Protein AF-A0A356L553-F1 (afdb_monomer_lite)

pLDDT: mean 84.68, std 9.5, range [56.81, 96.44]

Foldseek 3Di:
DDPLVVQLVCQVVVLVVQLVCCCVVPVPNLCSCVSVVVNVCSCCVSVVDPDDPDPQVVLVVVLVCCCPVVVPSPVSVVSNVVVVVCVVVPPPPPDDDDD

Secondary structure (DSSP, 8-state):
--HHHHHHHHHHHHHHHHHHHHHHHH--HHHHGGGGGHHHHHHHHTTSS-----HHHHHHHHHHHHHHHH--TTTTHHHHTHHHHHHHHT---------

Radius of gyration: 17.82 Å; chains: 1; bounding box: 41×20×60 Å

Sequence (99 aa):
MSIKNKVIAITPFICTIAFLLLGFLTDKWHPAWLVFLLIPLMPFLVGKKKIRFSIPLVIVGIYLILGLVFGLWHPGWVVLLLIPVFHILLTPTMKDSTD

Structure (mmCIF, N/CA/C/O backbone):
data_AF-A0A356L553-F1
#
_entry.id   AF-A0A356L553-F1
#
loop_
_atom_site.group_PDB
_atom_site.id
_atom_site.type_symbol
_atom_site.label_atom_id
_atom_site.label_alt_id
_atom_site.label_comp_id
_atom_site.label_asym_id
_atom_site.label_entity_id
_atom_site.label_seq_id
_atom_site.pdbx_PDB_ins_code
_atom_site.Cartn_x
_atom_site.Cartn_y
_atom_site.Cartn_z
_atom_site.occupancy
_atom_site.B_iso_or_equiv
_atom_site.auth_seq_id
_atom_site.auth_comp_id
_atom_site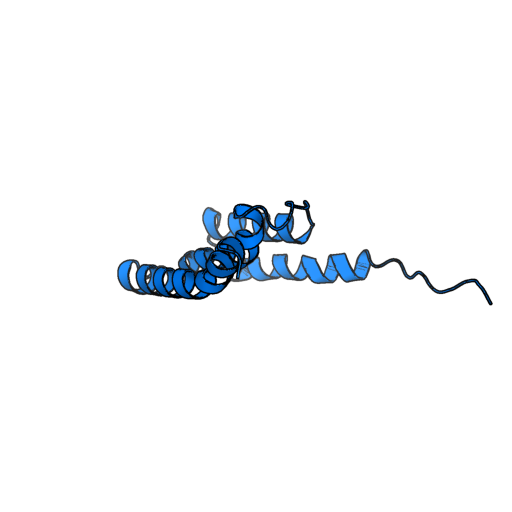.auth_asym_id
_atom_site.auth_atom_id
_atom_site.pdbx_PDB_model_num
ATOM 1 N N . MET A 1 1 ? -22.919 -3.912 17.427 1.00 63.22 1 MET A N 1
ATOM 2 C CA . MET A 1 1 ? -21.606 -3.571 16.822 1.00 63.22 1 MET A CA 1
ATOM 3 C C . MET A 1 1 ? -21.729 -2.210 16.133 1.00 63.22 1 MET A C 1
ATOM 5 O O . MET A 1 1 ? -22.663 -2.038 15.364 1.00 63.22 1 MET A O 1
ATOM 9 N N . SER A 1 2 ? -20.862 -1.230 16.426 1.00 85.06 2 SER A N 1
ATOM 10 C CA . SER A 1 2 ? -20.922 0.101 15.781 1.00 85.06 2 SER A CA 1
ATOM 11 C C . SER A 1 2 ? -20.682 -0.010 14.268 1.00 85.06 2 SER A C 1
ATOM 13 O O . SER A 1 2 ? -19.805 -0.769 13.854 1.00 85.06 2 SER A O 1
ATOM 15 N N . ILE A 1 3 ? -21.407 0.769 13.453 1.00 88.25 3 ILE A N 1
ATOM 16 C CA . ILE A 1 3 ? -21.255 0.843 11.982 1.00 88.25 3 ILE A CA 1
ATOM 17 C C . ILE A 1 3 ? -19.789 0.991 11.565 1.00 88.25 3 ILE A C 1
ATOM 19 O O . ILE A 1 3 ? -19.330 0.312 10.652 1.00 88.25 3 ILE A O 1
ATOM 23 N N . LYS A 1 4 ? -19.018 1.780 12.320 1.00 88.31 4 LYS A N 1
ATOM 24 C CA . LYS A 1 4 ? -17.580 1.977 12.109 1.00 88.31 4 LYS A CA 1
ATOM 25 C C . LYS A 1 4 ? -16.778 0.668 12.124 1.00 88.31 4 LYS A C 1
ATOM 27 O O . LYS A 1 4 ? -15.899 0.475 11.295 1.00 88.31 4 LYS A O 1
ATOM 32 N N . ASN A 1 5 ? -17.088 -0.244 13.048 1.00 89.38 5 ASN A N 1
ATOM 33 C CA . ASN A 1 5 ? -16.416 -1.545 13.143 1.00 89.38 5 ASN A CA 1
ATOM 34 C C . ASN A 1 5 ? -16.830 -2.473 12.001 1.00 89.38 5 ASN A C 1
ATOM 36 O O . ASN A 1 5 ? -15.996 -3.211 11.490 1.00 89.38 5 ASN A O 1
ATOM 40 N N . LYS A 1 6 ? -18.104 -2.417 11.596 1.00 91.06 6 LYS A N 1
ATOM 41 C CA . LYS A 1 6 ? -18.621 -3.211 10.478 1.00 91.06 6 LYS A CA 1
ATOM 42 C C . LYS A 1 6 ? -17.908 -2.846 9.175 1.00 91.06 6 LYS A C 1
ATOM 44 O O . LYS A 1 6 ? -17.506 -3.736 8.438 1.00 91.06 6 LYS A O 1
ATOM 49 N N . VAL A 1 7 ? -17.689 -1.547 8.949 1.00 92.06 7 VAL A N 1
ATOM 50 C CA . VAL A 1 7 ? -16.942 -1.029 7.794 1.00 92.06 7 VAL A CA 1
ATOM 51 C C . VAL A 1 7 ? -15.495 -1.532 7.784 1.00 92.06 7 VAL A C 1
ATOM 53 O O . VAL A 1 7 ? -15.047 -2.032 6.761 1.00 92.06 7 VAL A O 1
ATOM 56 N N . ILE A 1 8 ? -14.785 -1.467 8.916 1.00 90.62 8 ILE A N 1
ATOM 57 C CA . ILE A 1 8 ? -13.398 -1.963 9.024 1.00 90.62 8 ILE A CA 1
ATOM 58 C C . ILE A 1 8 ? -13.327 -3.479 8.775 1.00 90.62 8 ILE A C 1
ATOM 60 O O . ILE A 1 8 ? -12.410 -3.957 8.115 1.00 90.62 8 ILE A O 1
ATOM 64 N N . ALA A 1 9 ? -14.302 -4.238 9.282 1.00 92.12 9 ALA A N 1
ATOM 65 C CA . ALA A 1 9 ? -14.337 -5.691 9.134 1.00 92.12 9 ALA A CA 1
ATOM 66 C C . ALA A 1 9 ? -14.620 -6.149 7.692 1.00 92.12 9 ALA A C 1
ATOM 68 O O . ALA A 1 9 ? -14.131 -7.199 7.286 1.00 92.12 9 ALA A O 1
ATOM 69 N N . ILE A 1 10 ? -15.387 -5.375 6.912 1.00 95.44 10 ILE A N 1
ATOM 70 C CA . ILE A 1 10 ? -15.697 -5.712 5.512 1.00 95.44 10 ILE A CA 1
ATOM 71 C C . ILE A 1 10 ? -14.623 -5.229 4.522 1.00 95.44 10 ILE A C 1
ATOM 73 O O . ILE A 1 10 ? -14.528 -5.761 3.418 1.00 95.44 10 ILE A O 1
ATOM 77 N N . THR A 1 11 ? -13.777 -4.266 4.911 1.00 94.38 11 THR A N 1
ATOM 78 C CA . THR A 1 11 ? -12.683 -3.737 4.077 1.00 94.38 11 THR A CA 1
ATOM 79 C C . THR A 1 11 ? -11.816 -4.805 3.404 1.00 94.38 11 THR A C 1
ATOM 81 O O . THR A 1 11 ? -11.625 -4.673 2.197 1.00 94.38 11 THR A O 1
ATOM 84 N N . PRO A 1 12 ? -11.308 -5.859 4.083 1.00 93.75 12 PRO A N 1
ATOM 85 C CA . PRO A 1 12 ? -10.474 -6.862 3.419 1.00 93.75 12 PRO A CA 1
ATOM 86 C C . PRO A 1 12 ? -11.205 -7.576 2.281 1.00 93.75 12 PRO A C 1
ATOM 88 O O . PRO A 1 12 ? -10.625 -7.756 1.219 1.00 93.75 12 PRO A O 1
ATOM 91 N N . PHE A 1 13 ? -12.490 -7.899 2.448 1.00 96.44 13 PHE A N 1
ATOM 92 C CA . PHE A 1 13 ? -13.283 -8.537 1.394 1.00 96.44 13 PHE A CA 1
ATOM 93 C C . PHE A 1 13 ? -13.452 -7.619 0.183 1.00 96.44 13 PHE A C 1
ATOM 95 O O . PHE A 1 13 ? -13.250 -8.050 -0.950 1.00 96.44 13 PHE A O 1
ATOM 102 N N . ILE A 1 14 ? -13.758 -6.339 0.420 1.00 95.50 14 ILE A N 1
ATOM 103 C CA . ILE A 1 14 ? -13.875 -5.334 -0.646 1.00 95.50 14 ILE A CA 1
ATOM 104 C C . ILE A 1 14 ? -12.533 -5.167 -1.370 1.00 95.50 14 ILE A C 1
ATOM 106 O O . ILE A 1 14 ? -12.502 -5.139 -2.598 1.00 95.50 14 ILE A O 1
ATOM 110 N N . CYS A 1 15 ? -11.424 -5.104 -0.626 1.00 95.94 15 CYS A N 1
ATOM 111 C CA . CYS A 1 15 ? -10.084 -4.980 -1.199 1.00 95.94 15 CYS A CA 1
ATOM 112 C C . CYS A 1 15 ? -9.716 -6.201 -2.043 1.00 95.94 15 CYS A C 1
ATOM 114 O O . CYS A 1 15 ? -9.184 -6.030 -3.132 1.00 95.94 15 CYS A O 1
ATOM 116 N N . THR A 1 16 ? -10.037 -7.414 -1.587 1.00 95.19 16 THR A N 1
ATOM 117 C CA . THR A 1 16 ? -9.794 -8.644 -2.351 1.00 95.19 16 THR A CA 1
ATOM 118 C C . THR A 1 16 ? -10.597 -8.664 -3.646 1.00 95.19 16 THR A C 1
ATOM 120 O O . THR A 1 16 ? -10.039 -8.960 -4.698 1.00 95.19 16 THR A O 1
ATOM 123 N N . ILE A 1 17 ? -11.883 -8.308 -3.601 1.00 96.44 17 ILE A N 1
ATOM 124 C CA . ILE A 1 17 ? -12.717 -8.236 -4.809 1.00 96.44 17 ILE A CA 1
ATOM 125 C C . ILE A 1 17 ? -12.137 -7.207 -5.786 1.00 96.44 17 ILE A C 1
ATOM 127 O O . ILE A 1 17 ? -11.945 -7.516 -6.958 1.00 96.44 17 ILE A O 1
ATOM 131 N N . ALA A 1 18 ? -11.798 -6.009 -5.306 1.00 94.75 18 ALA A N 1
ATOM 132 C CA . ALA A 1 18 ? -11.191 -4.969 -6.130 1.00 94.75 18 ALA A CA 1
ATOM 133 C C . ALA A 1 18 ? -9.830 -5.395 -6.708 1.00 94.75 18 ALA A C 1
ATOM 135 O O . ALA A 1 18 ? -9.566 -5.141 -7.879 1.00 94.75 18 ALA A O 1
ATOM 136 N N . PHE A 1 19 ? -8.990 -6.079 -5.927 1.00 94.00 19 PHE A N 1
ATOM 137 C CA . PHE A 1 19 ? -7.708 -6.619 -6.379 1.00 94.00 19 PHE A CA 1
ATOM 138 C C . PHE A 1 19 ? -7.886 -7.630 -7.514 1.00 94.00 19 PHE A C 1
ATOM 140 O O . PHE A 1 19 ? -7.211 -7.519 -8.533 1.00 94.00 19 PHE A O 1
ATOM 147 N N . LEU A 1 20 ? -8.821 -8.573 -7.366 1.00 95.38 20 LEU A N 1
ATOM 148 C CA . LEU A 1 20 ? -9.116 -9.566 -8.398 1.00 95.38 20 LEU A CA 1
ATOM 149 C C . LEU A 1 20 ? -9.670 -8.905 -9.663 1.00 95.38 20 LEU A C 1
ATOM 151 O O . LEU A 1 20 ? -9.217 -9.218 -10.757 1.00 95.38 20 LEU A O 1
ATOM 155 N N . LEU A 1 21 ? -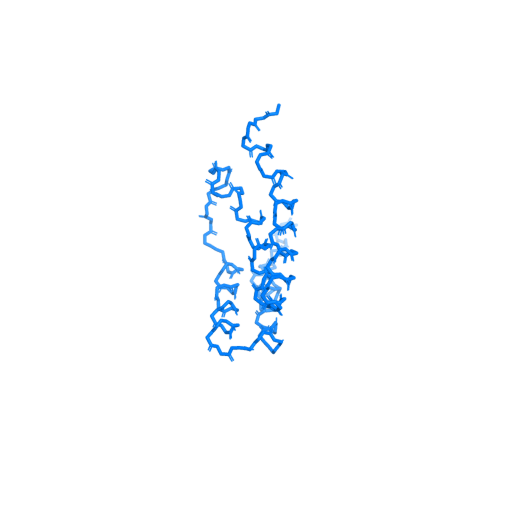10.598 -7.953 -9.524 1.00 94.62 21 LEU A N 1
ATOM 156 C CA . LEU A 1 21 ? -11.134 -7.208 -10.665 1.00 94.62 21 LEU A CA 1
ATOM 157 C C . LEU A 1 21 ? -10.033 -6.436 -11.400 1.00 94.62 21 LEU A C 1
ATOM 159 O O . LEU A 1 21 ? -9.952 -6.512 -12.619 1.00 94.62 21 LEU A O 1
ATOM 163 N N . LEU A 1 22 ? -9.155 -5.730 -10.682 1.00 92.75 22 LEU A N 1
ATOM 164 C CA . LEU A 1 22 ? -8.031 -5.018 -11.294 1.00 92.75 22 LEU A CA 1
ATOM 165 C C . LEU A 1 22 ? -7.045 -5.981 -11.962 1.00 92.75 22 LEU A C 1
ATOM 167 O O . LEU A 1 22 ? -6.600 -5.709 -13.076 1.00 92.75 22 LEU A O 1
ATOM 171 N N . GLY A 1 23 ? -6.734 -7.104 -11.315 1.00 92.00 23 GLY A N 1
ATOM 172 C CA . GLY A 1 23 ? -5.858 -8.139 -11.855 1.00 92.00 23 GLY A CA 1
ATOM 173 C C . GLY A 1 23 ? -6.392 -8.736 -13.154 1.00 92.00 23 GLY A C 1
ATOM 174 O O . GLY A 1 23 ? -5.678 -8.744 -14.147 1.00 92.00 23 GLY A O 1
ATOM 175 N N . PHE A 1 24 ? -7.659 -9.153 -13.185 1.00 94.12 24 PHE A N 1
ATOM 176 C CA . PHE A 1 24 ? -8.253 -9.785 -14.368 1.00 94.12 24 PHE A CA 1
ATOM 177 C C . PHE A 1 24 ? -8.609 -8.806 -15.493 1.00 94.12 24 PHE A C 1
ATOM 179 O O . PHE A 1 24 ? -8.564 -9.190 -16.655 1.00 94.12 24 PHE A O 1
ATOM 186 N N . LEU A 1 25 ? -8.984 -7.561 -15.179 1.00 94.12 25 LEU A N 1
ATOM 187 C CA . LEU A 1 25 ? -9.380 -6.581 -16.201 1.00 94.12 25 LEU A CA 1
ATOM 188 C C . LEU A 1 25 ? -8.194 -5.831 -16.807 1.00 94.12 25 LEU A C 1
ATOM 190 O O . LEU A 1 25 ? -8.301 -5.333 -17.924 1.00 94.12 25 LEU A O 1
ATOM 194 N N . THR A 1 26 ? -7.104 -5.666 -16.055 1.00 89.00 26 THR A N 1
ATOM 195 C CA . THR A 1 26 ? -5.984 -4.811 -16.478 1.00 89.00 26 THR A CA 1
ATOM 196 C C . THR A 1 26 ? -4.642 -5.530 -16.541 1.00 89.00 26 THR A C 1
ATOM 198 O O . THR A 1 26 ? -3.662 -4.883 -16.903 1.00 89.00 26 THR A O 1
ATOM 201 N N . ASP A 1 27 ? -4.572 -6.811 -16.151 1.00 88.31 27 ASP A N 1
ATOM 202 C CA . ASP A 1 27 ? -3.348 -7.627 -16.012 1.00 88.31 27 ASP A CA 1
ATOM 203 C C . ASP A 1 27 ? -2.265 -7.015 -15.105 1.00 88.31 27 ASP A C 1
ATOM 205 O O . ASP A 1 27 ? -1.148 -7.520 -14.967 1.00 88.31 27 ASP A O 1
ATOM 209 N N . LYS A 1 28 ? -2.592 -5.923 -14.410 1.00 85.75 28 LYS A N 1
ATOM 210 C CA . LYS A 1 28 ? -1.682 -5.168 -13.551 1.00 85.75 28 LYS A CA 1
ATOM 211 C C . LYS A 1 28 ? -1.763 -5.663 -12.113 1.00 85.75 28 LYS A C 1
ATOM 213 O O . LYS A 1 28 ? -2.105 -4.916 -11.198 1.00 85.75 28 LYS A O 1
ATOM 218 N N . TRP A 1 29 ? -1.375 -6.914 -11.901 1.00 85.50 29 TRP A N 1
ATOM 219 C CA . TRP A 1 29 ? -1.278 -7.532 -10.573 1.00 85.50 29 TRP A CA 1
ATOM 220 C C . TRP A 1 29 ? -0.300 -6.789 -9.656 1.00 85.50 29 TRP A C 1
ATOM 222 O O . TRP A 1 29 ? -0.583 -6.580 -8.475 1.00 85.50 29 TRP A O 1
ATOM 232 N N . HIS A 1 30 ? 0.819 -6.323 -10.227 1.00 80.56 30 HIS A N 1
ATOM 233 C CA . HIS A 1 30 ? 1.879 -5.635 -9.490 1.00 80.56 30 HIS A CA 1
ATOM 234 C C . HIS A 1 30 ? 1.465 -4.328 -8.834 1.00 80.56 30 HIS A C 1
ATOM 236 O O . HIS A 1 30 ? 1.891 -4.135 -7.715 1.00 80.56 30 HIS A O 1
ATOM 242 N N . PRO A 1 31 ? 0.703 -3.411 -9.451 1.00 84.12 31 PRO A N 1
ATOM 243 C CA . PRO A 1 31 ? 0.190 -2.233 -8.750 1.00 84.12 31 PRO A CA 1
ATOM 244 C C . PRO A 1 31 ? -1.196 -2.458 -8.122 1.00 84.12 31 PRO A C 1
ATOM 246 O O . PRO A 1 31 ? -1.573 -1.703 -7.229 1.00 84.12 31 PRO A O 1
ATOM 249 N N . ALA A 1 32 ? -1.953 -3.493 -8.503 1.00 88.62 32 ALA A N 1
ATOM 250 C CA . ALA A 1 32 ? -3.283 -3.749 -7.934 1.00 88.62 32 ALA A CA 1
ATOM 251 C C . ALA A 1 32 ? -3.250 -4.024 -6.421 1.00 88.62 32 ALA A C 1
ATOM 253 O O . ALA A 1 32 ? -4.180 -3.666 -5.700 1.00 88.62 32 ALA A O 1
ATOM 254 N N . TRP A 1 33 ? -2.173 -4.615 -5.905 1.00 88.69 33 TRP A N 1
ATOM 255 C CA . TRP A 1 33 ? -2.009 -4.874 -4.471 1.00 88.69 33 TRP A CA 1
ATOM 256 C C . TRP A 1 33 ? -2.051 -3.612 -3.586 1.00 88.69 33 TRP A C 1
ATOM 258 O O . TRP A 1 33 ? -2.301 -3.714 -2.386 1.00 88.69 33 TRP A O 1
ATOM 268 N N . LEU A 1 34 ? -1.890 -2.413 -4.163 1.00 88.31 34 LEU A N 1
ATOM 269 C CA . LEU A 1 34 ? -2.007 -1.139 -3.451 1.00 88.31 34 LEU A CA 1
ATOM 270 C C . LEU A 1 34 ? -3.364 -0.963 -2.777 1.00 88.31 34 LEU A C 1
ATOM 272 O O . LEU A 1 34 ? -3.454 -0.296 -1.748 1.00 88.31 34 LEU A O 1
ATOM 276 N N . VAL A 1 35 ? -4.410 -1.596 -3.309 1.00 91.56 35 VAL A N 1
ATOM 277 C CA . VAL A 1 35 ? -5.749 -1.558 -2.717 1.00 91.56 35 VAL A CA 1
ATOM 278 C C . VAL A 1 35 ? -5.744 -2.145 -1.299 1.00 91.56 35 VAL A C 1
ATOM 280 O O . VAL A 1 35 ? -6.482 -1.671 -0.439 1.00 91.56 35 VAL A O 1
ATOM 283 N N . PHE A 1 36 ? -4.854 -3.096 -0.993 1.00 91.31 36 PHE A N 1
ATOM 284 C CA . PHE A 1 36 ? -4.738 -3.667 0.351 1.00 91.31 36 PHE A CA 1
ATOM 285 C C . PHE A 1 36 ? -4.205 -2.686 1.396 1.00 91.31 36 PHE A C 1
ATOM 287 O O . PHE A 1 36 ? -4.486 -2.872 2.580 1.00 91.31 36 PHE A O 1
ATOM 294 N N . LEU A 1 37 ? -3.524 -1.603 0.999 1.00 89.19 37 LEU A N 1
ATOM 295 C CA . LEU A 1 37 ? -3.137 -0.544 1.937 1.00 89.19 37 LEU A CA 1
ATOM 296 C C . LEU A 1 37 ? -4.347 0.166 2.546 1.00 89.19 37 LEU A C 1
ATOM 298 O O . LEU A 1 37 ? -4.229 0.755 3.619 1.00 89.19 37 LEU A O 1
ATOM 302 N N . LEU A 1 38 ? -5.527 0.059 1.930 1.00 87.81 38 LEU A N 1
ATOM 303 C CA . LEU A 1 38 ? -6.760 0.578 2.506 1.00 87.81 38 LEU A CA 1
ATOM 304 C C . LEU A 1 38 ? -7.137 -0.143 3.807 1.00 87.81 38 LEU A C 1
ATOM 306 O O . LEU A 1 38 ? -7.715 0.482 4.691 1.00 87.81 38 LEU A O 1
ATOM 310 N N . ILE A 1 39 ? -6.778 -1.421 3.972 1.00 90.56 39 ILE A N 1
ATOM 311 C CA . ILE A 1 39 ? -7.103 -2.216 5.167 1.00 90.56 39 ILE A CA 1
ATOM 312 C C . ILE A 1 39 ? -6.522 -1.583 6.444 1.00 90.56 39 ILE A C 1
ATOM 314 O O . ILE A 1 39 ? -7.304 -1.255 7.343 1.00 90.56 39 ILE A O 1
ATOM 318 N N . PRO A 1 40 ? -5.196 -1.362 6.567 1.00 85.94 40 PRO A N 1
ATOM 319 C CA . PRO A 1 40 ? -4.640 -0.690 7.735 1.00 85.94 40 PRO A CA 1
ATOM 320 C C . PRO A 1 40 ? -5.065 0.780 7.818 1.00 85.94 40 PRO A C 1
ATOM 322 O O . PRO A 1 40 ? -5.092 1.323 8.920 1.00 85.94 40 PRO A O 1
ATOM 325 N N . LEU A 1 41 ? -5.431 1.421 6.701 1.00 85.62 41 LEU A N 1
ATOM 326 C CA . LEU A 1 41 ? -5.841 2.828 6.671 1.00 85.62 41 LEU A CA 1
ATOM 327 C C . LEU A 1 41 ? -7.296 3.049 7.131 1.00 85.62 41 LEU A C 1
ATOM 329 O O . LEU A 1 41 ? -7.618 4.101 7.688 1.00 85.62 41 LEU A O 1
ATOM 333 N N . MET A 1 42 ? -8.180 2.063 6.962 1.00 88.94 42 MET A N 1
ATOM 334 C CA . MET A 1 42 ? -9.618 2.216 7.206 1.00 88.94 42 MET A CA 1
ATOM 335 C C . MET A 1 42 ? -9.989 2.656 8.634 1.00 88.94 42 MET A C 1
ATOM 337 O O . MET A 1 42 ? -10.854 3.524 8.787 1.00 88.94 42 MET A O 1
ATOM 341 N N . PRO A 1 43 ? -9.345 2.150 9.706 1.00 86.19 43 PRO A N 1
ATOM 342 C CA . PRO A 1 43 ? -9.589 2.637 11.063 1.00 86.19 43 PRO A CA 1
ATOM 343 C C . PRO A 1 43 ? -9.300 4.134 11.240 1.00 86.19 43 PRO A C 1
ATOM 345 O O . PRO A 1 43 ? -9.922 4.783 12.085 1.00 86.19 43 PRO A O 1
ATOM 348 N N . PHE A 1 44 ? -8.376 4.690 10.457 1.00 85.94 44 PHE A N 1
ATOM 349 C CA . PHE A 1 44 ? -8.047 6.112 10.480 1.00 85.94 44 PHE A CA 1
ATOM 350 C C . PHE A 1 44 ? -9.079 6.930 9.696 1.00 85.94 44 PHE A C 1
ATOM 352 O O . PHE A 1 44 ? -9.579 7.920 10.226 1.00 85.94 44 PHE A O 1
ATOM 359 N N . LEU A 1 45 ? -9.486 6.468 8.504 1.00 85.75 45 LEU A N 1
ATOM 360 C CA . LEU A 1 45 ? -10.531 7.110 7.684 1.00 85.75 45 LEU A CA 1
ATOM 361 C C . LEU A 1 45 ? -11.865 7.230 8.429 1.00 85.75 45 LEU A C 1
ATOM 363 O O . LEU A 1 45 ? -12.547 8.246 8.364 1.00 85.75 45 LEU A O 1
ATOM 367 N N . VAL A 1 46 ? -12.226 6.194 9.184 1.00 87.19 46 VAL A N 1
ATOM 368 C CA . VAL A 1 46 ? -13.478 6.143 9.955 1.00 87.19 46 VAL A CA 1
ATOM 369 C C . VAL A 1 46 ? -13.368 6.916 11.295 1.00 87.19 46 VAL A C 1
ATOM 371 O O . VAL A 1 46 ? -14.320 6.995 12.089 1.00 87.19 46 VAL A O 1
ATOM 374 N N . GLY A 1 47 ? -12.203 7.515 11.570 1.00 82.25 47 GLY A N 1
ATOM 375 C CA . GLY A 1 47 ? -11.932 8.334 12.752 1.00 82.25 47 GLY A CA 1
ATOM 376 C C . GLY A 1 47 ? -11.846 7.532 14.052 1.00 82.25 47 GLY A C 1
ATOM 377 O O . GLY A 1 47 ? -12.147 8.058 15.120 1.00 82.25 47 GLY A O 1
ATOM 378 N N . LYS A 1 48 ? -11.508 6.238 13.979 1.00 80.44 48 LYS A N 1
ATOM 379 C CA . LYS A 1 48 ? -11.347 5.357 15.153 1.00 80.44 48 LYS A CA 1
ATOM 380 C C . LYS A 1 48 ? -9.950 5.456 15.756 1.00 80.44 48 LYS A C 1
ATOM 382 O O . LYS A 1 48 ? -9.791 5.216 16.948 1.00 80.44 48 LYS A O 1
ATOM 387 N N . LYS A 1 49 ? -8.952 5.811 14.946 1.00 74.94 49 LYS A N 1
ATOM 388 C CA . LYS A 1 49 ? -7.590 6.124 15.384 1.00 74.94 49 LYS A CA 1
ATOM 389 C C . LYS A 1 49 ? -7.165 7.458 14.784 1.00 74.94 49 LYS A C 1
ATOM 391 O O . LYS A 1 49 ? -7.439 7.722 13.617 1.00 74.94 49 LYS A O 1
ATOM 396 N N . LYS A 1 50 ? -6.480 8.292 15.570 1.00 74.50 50 LYS A N 1
ATOM 397 C CA . LYS A 1 50 ? -5.788 9.466 15.026 1.00 74.50 50 LYS A CA 1
ATOM 398 C C . LYS A 1 50 ? -4.594 8.988 14.205 1.00 74.50 50 LYS A C 1
ATOM 400 O O . LYS A 1 50 ? -3.894 8.067 14.629 1.00 74.50 50 LYS A O 1
ATOM 405 N N . ILE A 1 51 ? -4.369 9.609 13.050 1.00 69.81 51 ILE A N 1
ATOM 406 C CA . ILE A 1 51 ? -3.139 9.408 12.283 1.00 69.81 51 ILE A CA 1
ATOM 407 C C . ILE A 1 51 ? -1.998 9.905 13.161 1.00 69.81 51 ILE A C 1
ATOM 409 O O . ILE A 1 51 ? -1.893 11.093 13.458 1.00 69.81 51 ILE A O 1
ATOM 413 N N . ARG A 1 52 ? -1.171 8.973 13.623 1.00 69.69 52 ARG A N 1
ATOM 414 C CA . ARG A 1 52 ? 0.088 9.295 14.278 1.00 69.69 52 ARG A CA 1
ATOM 415 C C . ARG A 1 52 ? 1.145 9.148 13.198 1.00 69.69 52 ARG A C 1
ATOM 417 O O . ARG A 1 52 ? 1.324 8.043 12.689 1.00 69.69 52 ARG A O 1
ATOM 424 N N . PHE A 1 53 ? 1.783 10.253 12.812 1.00 65.62 53 PHE A N 1
ATOM 425 C CA . PHE A 1 53 ? 2.941 10.186 11.927 1.00 65.62 53 PHE A CA 1
ATOM 426 C C . PHE A 1 53 ? 3.958 9.253 12.576 1.00 65.62 53 PHE A C 1
ATOM 428 O O . PHE A 1 53 ? 4.415 9.486 13.693 1.00 65.62 53 PHE A O 1
ATOM 435 N N . SER A 1 54 ? 4.212 8.136 11.911 1.00 76.69 54 SER A N 1
ATOM 436 C CA . SER A 1 54 ? 5.059 7.072 12.415 1.00 76.69 54 SER A CA 1
ATOM 437 C C . SER A 1 54 ? 6.031 6.705 11.308 1.00 76.69 54 SER A C 1
ATOM 439 O O . SER A 1 54 ? 5.661 6.728 10.133 1.00 76.69 54 SER A O 1
ATOM 441 N N . ILE A 1 55 ? 7.265 6.375 11.683 1.00 80.69 55 ILE A N 1
ATOM 442 C CA . ILE A 1 55 ? 8.338 5.984 10.760 1.00 80.69 55 ILE A CA 1
ATOM 443 C C . ILE A 1 55 ? 7.870 4.957 9.702 1.00 80.69 55 ILE A C 1
ATOM 445 O O . ILE A 1 55 ? 8.164 5.170 8.525 1.00 80.69 55 ILE A O 1
ATOM 449 N N . PRO A 1 56 ? 7.046 3.935 10.030 1.00 82.62 56 PRO A N 1
ATOM 450 C CA . PRO A 1 56 ? 6.516 3.007 9.030 1.00 82.62 56 PRO A CA 1
ATOM 451 C C . PRO A 1 56 ? 5.699 3.669 7.915 1.00 82.62 56 PRO A C 1
ATOM 453 O O . PRO A 1 56 ? 5.787 3.248 6.768 1.00 82.62 56 PRO A O 1
ATOM 456 N N . LEU A 1 57 ? 4.927 4.719 8.216 1.00 83.56 57 LEU A N 1
ATOM 457 C CA . LEU A 1 57 ? 4.104 5.406 7.217 1.00 83.56 57 LEU A CA 1
ATOM 458 C C . LEU A 1 57 ? 4.973 6.147 6.192 1.00 83.56 57 LEU A C 1
ATOM 460 O O . LEU A 1 57 ? 4.669 6.134 5.002 1.00 83.56 57 LEU A O 1
ATOM 464 N N . VAL A 1 58 ? 6.073 6.751 6.651 1.00 86.38 58 VAL A N 1
ATOM 465 C CA . VAL A 1 58 ? 7.047 7.431 5.785 1.00 86.38 58 VAL A CA 1
ATOM 466 C C . VAL A 1 58 ? 7.759 6.417 4.890 1.00 86.38 58 VAL A C 1
ATOM 468 O O . VAL A 1 58 ? 7.852 6.623 3.683 1.00 86.38 58 VAL A O 1
ATOM 471 N N . ILE A 1 59 ? 8.197 5.292 5.461 1.00 89.19 59 ILE A N 1
ATOM 472 C CA . ILE A 1 59 ? 8.882 4.219 4.728 1.00 89.19 59 ILE A CA 1
ATOM 473 C C . ILE A 1 59 ? 7.966 3.605 3.660 1.00 89.19 59 ILE A C 1
ATOM 475 O O . ILE A 1 59 ? 8.389 3.429 2.518 1.00 89.19 59 ILE A O 1
ATOM 479 N N . VAL A 1 60 ? 6.699 3.337 3.994 1.00 88.44 60 VAL A N 1
ATOM 480 C CA . VAL A 1 60 ? 5.701 2.875 3.017 1.00 88.44 60 VAL A CA 1
ATOM 481 C C . VAL A 1 60 ? 5.492 3.927 1.925 1.00 88.44 60 VAL A C 1
ATOM 483 O O . VAL A 1 60 ? 5.476 3.571 0.753 1.00 88.44 60 VAL A O 1
ATOM 486 N N . GLY A 1 61 ? 5.407 5.218 2.263 1.00 88.50 61 GLY A N 1
ATOM 487 C CA . GLY A 1 61 ? 5.307 6.296 1.272 1.00 88.50 61 GLY A CA 1
ATOM 488 C C . GLY A 1 61 ? 6.476 6.318 0.279 1.00 88.50 61 GLY A C 1
ATOM 489 O O . GLY A 1 61 ? 6.253 6.399 -0.927 1.00 88.50 61 GLY A O 1
ATOM 490 N N . ILE A 1 62 ? 7.713 6.168 0.763 1.00 88.75 62 ILE A N 1
ATOM 491 C CA . ILE A 1 62 ? 8.913 6.074 -0.087 1.00 88.75 62 ILE A CA 1
ATOM 492 C C . ILE A 1 62 ? 8.844 4.836 -0.986 1.00 88.75 62 ILE A C 1
ATOM 494 O O . ILE A 1 62 ? 9.102 4.930 -2.186 1.00 88.75 62 ILE A O 1
ATOM 498 N N . TYR A 1 63 ? 8.447 3.688 -0.431 1.00 89.69 63 TYR A N 1
ATOM 499 C CA . TYR A 1 63 ? 8.273 2.457 -1.198 1.00 89.69 63 TYR A CA 1
ATOM 500 C C . TYR A 1 63 ? 7.258 2.622 -2.341 1.00 89.69 63 TYR A C 1
ATOM 502 O O . TYR A 1 63 ? 7.516 2.196 -3.467 1.00 89.69 63 TYR A O 1
ATOM 510 N N . LEU A 1 64 ? 6.139 3.306 -2.087 1.00 89.31 64 LEU A N 1
ATOM 511 C CA . LEU A 1 64 ? 5.126 3.589 -3.104 1.00 89.31 64 LEU A CA 1
ATOM 512 C C . LEU A 1 64 ? 5.644 4.485 -4.225 1.00 89.31 64 LEU A C 1
ATOM 514 O O . LEU A 1 64 ? 5.343 4.229 -5.388 1.00 89.31 64 LEU A O 1
ATOM 518 N N . ILE A 1 65 ? 6.435 5.505 -3.896 1.00 88.88 65 ILE A N 1
ATOM 519 C CA . ILE A 1 65 ? 7.051 6.387 -4.894 1.00 88.88 65 ILE A CA 1
ATOM 520 C C . ILE A 1 65 ? 8.028 5.587 -5.768 1.00 88.88 65 ILE A C 1
ATOM 522 O O . ILE A 1 65 ? 7.987 5.703 -6.992 1.00 88.88 65 ILE A O 1
ATOM 526 N N . LEU A 1 66 ? 8.852 4.720 -5.168 1.00 88.94 66 LEU A N 1
ATOM 527 C CA . LEU A 1 66 ? 9.778 3.847 -5.899 1.00 88.94 66 LEU A CA 1
ATOM 528 C C . LEU A 1 66 ? 9.053 2.864 -6.829 1.00 88.94 66 LEU A C 1
ATOM 530 O O . LEU A 1 66 ? 9.469 2.668 -7.971 1.00 88.94 66 LEU A O 1
ATOM 534 N N . GLY A 1 67 ? 7.952 2.274 -6.366 1.00 86.56 67 GLY A N 1
ATOM 535 C CA . GLY A 1 67 ? 7.133 1.371 -7.170 1.00 86.56 67 GLY A CA 1
ATOM 536 C C . GLY A 1 67 ? 6.412 2.080 -8.318 1.00 86.56 67 GLY A C 1
ATOM 537 O O . GLY A 1 67 ? 6.481 1.631 -9.460 1.00 86.56 67 GLY A O 1
ATOM 538 N N . LEU A 1 68 ? 5.745 3.203 -8.043 1.00 86.12 68 LEU A N 1
ATOM 539 C CA . LEU A 1 68 ? 4.900 3.895 -9.023 1.00 86.12 68 LEU A CA 1
ATOM 540 C C . LEU A 1 68 ? 5.696 4.691 -10.062 1.00 86.12 68 LEU A C 1
ATOM 542 O O . LEU A 1 68 ? 5.313 4.695 -11.228 1.00 86.12 68 LEU A O 1
ATOM 546 N N . VAL A 1 69 ? 6.776 5.364 -9.654 1.00 87.00 69 VAL A N 1
ATOM 547 C CA . VAL A 1 69 ? 7.552 6.251 -10.541 1.00 87.00 69 VAL A CA 1
ATOM 548 C C . VAL A 1 69 ? 8.648 5.485 -11.274 1.00 87.00 69 VAL A C 1
ATOM 550 O O . VAL A 1 69 ? 8.837 5.679 -12.470 1.00 87.00 69 VAL A O 1
ATOM 553 N N . PHE A 1 70 ? 9.36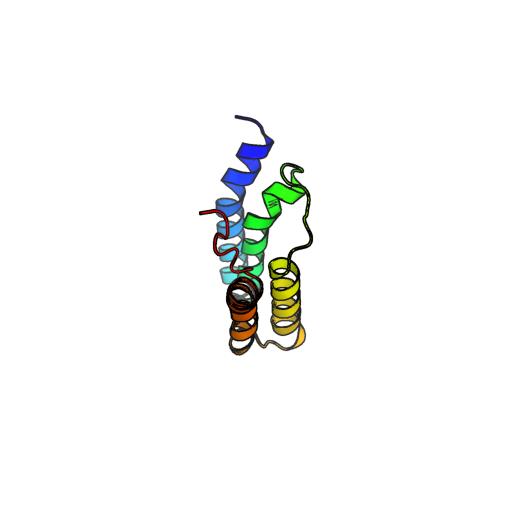1 4.603 -10.571 1.00 84.44 70 PHE A N 1
ATOM 554 C CA . PHE A 1 70 ? 10.534 3.917 -11.116 1.00 84.44 70 PHE A CA 1
ATOM 555 C C . PHE A 1 70 ? 10.256 2.459 -11.507 1.00 84.44 70 PHE A C 1
ATOM 557 O O . PHE A 1 70 ? 11.135 1.796 -12.051 1.00 84.44 70 PHE A O 1
ATOM 564 N N . GLY A 1 71 ? 9.062 1.927 -11.216 1.00 84.88 71 GLY A N 1
ATOM 565 C CA . GLY A 1 71 ? 8.733 0.520 -11.471 1.00 84.88 71 GLY A CA 1
ATOM 566 C C . GLY A 1 71 ? 9.518 -0.463 -10.596 1.00 84.88 71 GLY A C 1
ATOM 567 O O . GLY A 1 71 ? 9.483 -1.671 -10.837 1.00 84.88 71 GLY A O 1
ATOM 568 N N . LEU A 1 72 ? 10.218 0.024 -9.564 1.00 86.06 72 LEU A N 1
ATOM 569 C CA . LEU A 1 72 ? 11.139 -0.741 -8.718 1.00 86.06 72 LEU A CA 1
ATOM 570 C C . LEU A 1 72 ? 10.397 -1.526 -7.629 1.00 86.06 72 LEU A C 1
ATOM 572 O O . LEU A 1 72 ? 10.771 -1.515 -6.457 1.00 86.06 72 LEU A O 1
ATOM 576 N N . TRP A 1 73 ? 9.342 -2.238 -8.021 1.00 83.50 73 TRP A N 1
ATOM 577 C CA . TRP A 1 73 ? 8.486 -2.982 -7.105 1.00 83.50 73 TRP A CA 1
ATOM 578 C C . TRP A 1 73 ? 9.232 -4.085 -6.378 1.00 83.50 73 TRP A C 1
ATOM 580 O O . TRP A 1 73 ? 9.037 -4.199 -5.181 1.00 83.50 73 TRP A O 1
ATOM 590 N N . HIS A 1 74 ? 10.085 -4.850 -7.070 1.00 79.62 74 HIS A N 1
ATOM 591 C CA . HIS A 1 74 ? 10.852 -5.970 -6.507 1.00 79.62 74 HIS A CA 1
ATOM 592 C C . HIS A 1 74 ? 12.054 -5.527 -5.656 1.00 79.62 74 HIS A C 1
ATOM 594 O O . HIS A 1 74 ? 12.111 -5.901 -4.485 1.00 79.62 74 HIS A O 1
ATOM 600 N N . PRO A 1 75 ? 13.000 -4.712 -6.166 1.00 87.62 75 PRO A N 1
ATOM 601 C CA . PRO A 1 75 ? 14.133 -4.273 -5.349 1.00 87.62 75 PRO A CA 1
ATOM 602 C C . PRO A 1 75 ? 13.712 -3.296 -4.241 1.00 87.62 75 PRO A C 1
ATOM 604 O O . PRO A 1 75 ? 14.365 -3.220 -3.203 1.00 87.62 75 PRO A O 1
ATOM 607 N N . GLY A 1 76 ? 12.589 -2.588 -4.407 1.00 85.62 76 GLY A N 1
ATOM 608 C CA . GLY A 1 76 ? 12.092 -1.634 -3.419 1.00 85.62 76 GLY A CA 1
ATOM 609 C C . GLY A 1 76 ? 11.702 -2.253 -2.073 1.00 85.62 76 GLY A C 1
ATOM 610 O O . GLY A 1 76 ? 11.711 -1.537 -1.076 1.00 85.62 76 GLY A O 1
ATOM 611 N N . TRP A 1 77 ? 11.405 -3.560 -1.988 1.00 86.69 77 TRP A N 1
ATOM 612 C CA . TRP A 1 77 ? 11.009 -4.200 -0.716 1.00 86.69 77 TRP A CA 1
ATOM 613 C C . TRP A 1 77 ? 12.083 -4.079 0.364 1.00 86.69 77 TRP A C 1
ATOM 615 O O . TRP A 1 77 ? 11.756 -4.054 1.549 1.00 86.69 77 TRP A O 1
ATOM 625 N N . VAL A 1 78 ? 13.352 -3.939 -0.031 1.00 89.06 78 VAL A N 1
ATOM 626 C CA . VAL A 1 78 ? 14.473 -3.721 0.894 1.00 89.06 78 VAL A CA 1
ATOM 627 C C . VAL A 1 78 ? 14.235 -2.487 1.774 1.00 89.06 78 VAL A C 1
ATOM 629 O O . VAL A 1 78 ? 14.592 -2.489 2.948 1.00 89.06 78 VAL A O 1
ATOM 632 N N . VAL A 1 79 ? 13.547 -1.464 1.258 1.00 88.88 79 VAL A N 1
ATOM 633 C CA . VAL A 1 79 ? 13.203 -0.248 2.009 1.00 88.88 79 VAL A CA 1
ATOM 634 C C . VAL A 1 79 ? 12.256 -0.551 3.175 1.00 88.88 79 VAL A C 1
ATOM 636 O O . VAL A 1 79 ? 12.377 0.064 4.230 1.00 88.88 79 VAL A O 1
ATOM 639 N N . LEU A 1 80 ? 11.364 -1.541 3.052 1.00 88.50 80 LEU A N 1
ATOM 640 C CA . LEU A 1 80 ? 10.464 -1.943 4.142 1.00 88.50 80 LEU A CA 1
ATOM 641 C C . LEU A 1 80 ? 11.222 -2.581 5.317 1.00 88.50 80 LEU A C 1
ATOM 643 O O . LEU A 1 80 ? 10.783 -2.453 6.461 1.00 88.50 80 LEU A O 1
ATOM 647 N N . LEU A 1 81 ? 12.385 -3.198 5.069 1.00 89.94 81 LEU A N 1
ATOM 648 C CA . LEU A 1 81 ? 13.247 -3.745 6.126 1.00 89.94 81 LEU A CA 1
ATOM 649 C C . LEU A 1 81 ? 13.866 -2.657 7.012 1.00 89.94 81 LEU A C 1
ATOM 651 O O . LEU A 1 81 ? 14.322 -2.957 8.112 1.00 89.94 81 LEU A O 1
ATOM 655 N N . LEU A 1 82 ? 13.819 -1.385 6.607 1.00 87.75 82 LEU A N 1
ATOM 656 C CA . LEU A 1 82 ? 14.216 -0.288 7.487 1.00 87.75 82 LEU A CA 1
ATOM 657 C C . LEU A 1 82 ? 13.296 -0.172 8.707 1.00 87.75 82 LEU A C 1
ATOM 659 O O . LEU A 1 82 ? 13.751 0.264 9.757 1.00 87.75 82 LEU A O 1
ATOM 663 N N . ILE A 1 83 ? 12.030 -0.596 8.616 1.00 88.31 83 ILE A N 1
ATOM 664 C CA . ILE A 1 83 ? 11.076 -0.535 9.736 1.00 88.31 83 ILE A CA 1
ATOM 665 C C . ILE A 1 83 ? 11.596 -1.298 10.969 1.00 88.31 83 ILE A C 1
ATOM 667 O O . ILE A 1 83 ? 11.725 -0.673 12.027 1.00 88.31 83 ILE A O 1
ATOM 671 N N . PRO A 1 84 ? 11.912 -2.610 10.885 1.00 86.00 84 PRO A N 1
ATOM 672 C CA . PRO A 1 84 ? 12.467 -3.341 12.019 1.00 86.00 84 PRO A CA 1
ATOM 673 C C . PRO A 1 84 ? 13.848 -2.819 12.424 1.00 86.00 84 PRO A C 1
ATOM 675 O O . PRO A 1 84 ? 14.112 -2.723 13.617 1.00 86.00 84 PRO A O 1
ATOM 678 N N . VAL A 1 85 ? 14.698 -2.413 11.473 1.00 88.06 85 VAL A N 1
ATOM 679 C CA . VAL A 1 85 ? 16.026 -1.848 11.776 1.00 88.06 85 VAL A CA 1
ATOM 680 C C . VAL A 1 85 ? 15.909 -0.594 12.644 1.00 88.06 85 VAL A C 1
ATOM 682 O O . VAL A 1 85 ? 16.551 -0.513 13.688 1.00 88.06 85 VAL A O 1
ATOM 685 N N . PHE A 1 86 ? 15.040 0.352 12.279 1.00 85.44 86 PHE A N 1
ATOM 686 C CA . PHE A 1 86 ? 14.778 1.536 13.094 1.00 85.44 86 PHE A CA 1
ATOM 687 C C . PHE A 1 86 ? 14.213 1.162 14.462 1.00 85.44 86 PHE A C 1
ATOM 689 O O . PHE A 1 86 ? 14.664 1.708 15.460 1.00 85.44 86 PHE A O 1
ATOM 696 N N . HIS A 1 87 ? 13.270 0.222 14.537 1.00 82.75 87 HIS A N 1
ATOM 697 C CA . HIS A 1 87 ? 12.710 -0.211 15.819 1.00 82.75 87 HIS A CA 1
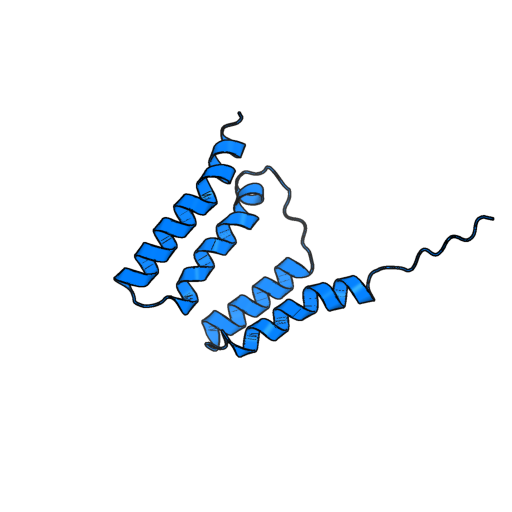ATOM 698 C C . HIS A 1 87 ? 13.754 -0.842 16.752 1.00 82.75 87 HIS A C 1
ATOM 700 O O . HIS 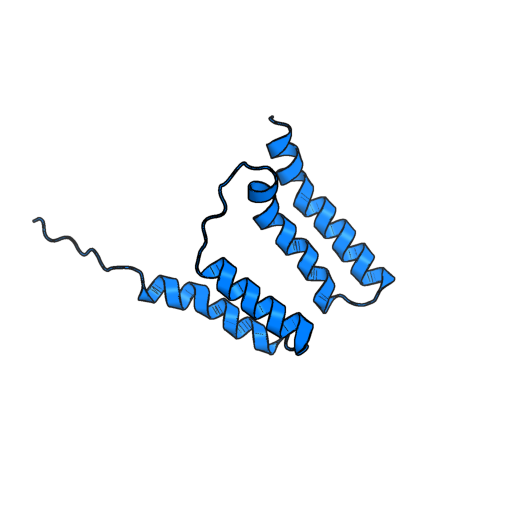A 1 87 ? 13.713 -0.592 17.954 1.00 82.75 87 HIS A O 1
ATOM 706 N N . ILE A 1 88 ? 14.689 -1.628 16.214 1.00 86.75 88 ILE A N 1
ATOM 707 C CA . ILE A 1 88 ? 15.778 -2.243 16.983 1.00 86.75 88 ILE A CA 1
ATOM 708 C C . ILE A 1 88 ? 16.761 -1.168 17.464 1.00 86.75 88 ILE A C 1
ATOM 710 O O . ILE A 1 88 ? 17.113 -1.152 18.638 1.00 86.75 88 ILE A O 1
ATOM 714 N N . LEU A 1 89 ? 17.161 -0.242 16.587 1.00 84.06 89 LEU A N 1
ATOM 715 C CA . LEU A 1 89 ? 18.124 0.818 16.913 1.00 84.06 89 LEU A CA 1
ATOM 716 C C . LEU A 1 89 ? 17.565 1.874 17.876 1.00 84.06 89 LEU A C 1
ATOM 718 O O . LEU A 1 89 ? 18.301 2.400 18.704 1.00 84.06 89 LEU A O 1
ATOM 722 N N . LEU A 1 90 ? 16.277 2.207 17.755 1.00 74.94 90 LEU A N 1
ATOM 723 C CA . LEU A 1 90 ? 15.600 3.211 18.582 1.00 74.94 90 LEU A CA 1
ATOM 724 C C . LEU A 1 90 ? 14.966 2.625 19.844 1.00 74.94 90 LEU A C 1
ATOM 726 O O . LEU A 1 90 ? 14.378 3.392 20.600 1.00 74.94 90 LEU A O 1
ATOM 730 N N . THR A 1 91 ? 15.049 1.311 20.085 1.00 70.06 91 THR A N 1
ATOM 731 C CA . THR A 1 91 ? 14.653 0.739 21.378 1.00 70.06 91 THR A CA 1
ATOM 732 C C . THR A 1 91 ? 15.673 1.192 22.421 1.00 70.06 91 THR A C 1
ATOM 734 O O . THR A 1 91 ? 16.816 0.736 22.378 1.00 70.06 91 THR A O 1
ATOM 737 N N . PRO A 1 92 ? 15.317 2.089 23.360 1.00 62.47 92 PRO A N 1
ATOM 738 C CA . PRO A 1 92 ? 16.219 2.400 24.447 1.00 62.47 92 PRO A CA 1
ATOM 739 C C . PRO A 1 92 ? 16.304 1.159 25.335 1.00 62.47 92 PRO A C 1
ATOM 741 O O . PRO A 1 92 ? 15.288 0.664 25.827 1.00 62.47 92 PRO A O 1
ATOM 744 N N . THR A 1 93 ? 17.515 0.658 25.560 1.00 61.22 93 THR A N 1
ATOM 745 C CA . THR A 1 93 ? 17.789 -0.294 26.635 1.00 61.22 93 THR A CA 1
ATOM 746 C C . THR A 1 93 ? 17.570 0.434 27.963 1.00 61.22 93 THR A C 1
ATOM 748 O O . THR A 1 93 ? 18.513 0.930 28.570 1.00 61.22 93 THR A O 1
ATOM 751 N N . MET A 1 94 ? 16.319 0.544 28.416 1.00 60.78 94 MET A N 1
ATOM 752 C CA . MET A 1 94 ? 16.025 0.837 29.818 1.00 60.78 94 MET A CA 1
ATOM 753 C C . MET A 1 94 ? 16.314 -0.441 30.597 1.00 60.78 94 MET A C 1
ATOM 755 O O . MET A 1 94 ? 15.418 -1.223 30.904 1.00 60.78 94 MET A O 1
ATOM 759 N N . LYS A 1 95 ? 17.605 -0.700 30.813 1.00 56.81 95 LYS A N 1
ATOM 760 C CA . LYS A 1 95 ? 18.045 -1.680 31.792 1.00 56.81 95 LYS A CA 1
ATOM 761 C C . LYS A 1 95 ? 17.984 -0.993 33.149 1.00 56.81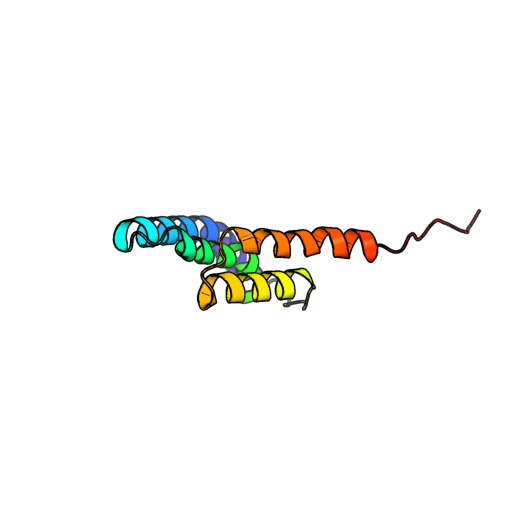 95 LYS A C 1
ATOM 763 O O . LYS A 1 95 ? 18.623 0.033 33.355 1.00 56.81 95 LYS A O 1
ATOM 768 N N . ASP A 1 96 ? 17.121 -1.564 33.969 1.00 62.66 96 ASP A N 1
ATOM 769 C CA . ASP A 1 96 ? 16.859 -1.305 35.375 1.00 62.66 96 ASP A CA 1
ATOM 770 C C . ASP A 1 96 ? 18.116 -0.892 36.160 1.00 62.66 96 ASP A C 1
ATOM 772 O O . ASP A 1 96 ? 19.115 -1.613 36.165 1.00 62.66 96 ASP A O 1
ATOM 776 N N . SER A 1 97 ? 18.043 0.277 36.796 1.00 63.19 97 SER A N 1
ATOM 777 C CA . SER A 1 97 ? 18.975 0.721 37.834 1.00 63.19 97 SER A CA 1
ATOM 778 C C . SER A 1 97 ? 18.166 1.160 39.053 1.00 63.19 97 SER A C 1
ATOM 780 O O . SER A 1 97 ? 18.243 2.318 39.461 1.00 63.19 97 SER A O 1
ATOM 782 N N . THR A 1 98 ? 17.358 0.258 39.605 1.00 59.75 98 THR A N 1
ATOM 783 C CA . THR A 1 98 ? 16.868 0.334 40.987 1.00 59.75 98 THR A CA 1
ATOM 784 C C . THR A 1 98 ? 16.820 -1.068 41.602 1.00 59.75 98 THR A C 1
ATOM 786 O O . THR A 1 98 ? 15.742 -1.631 41.756 1.00 59.75 98 THR A O 1
ATOM 789 N N . ASP A 1 99 ? 17.995 -1.597 41.953 1.00 59.62 99 ASP A N 1
ATOM 790 C CA . ASP A 1 99 ? 18.178 -2.562 43.049 1.00 59.62 99 ASP A CA 1
ATOM 791 C C . ASP A 1 99 ? 18.960 -1.865 44.174 1.00 59.62 99 ASP A C 1
ATOM 793 O O . ASP A 1 99 ? 19.961 -1.177 43.848 1.00 59.62 99 ASP A O 1
#